Protein AF-A0A382EA15-F1 (afdb_monomer_lite)

Radius of gyration: 33.57 Å; chains: 1; bounding box: 69×59×80 Å

Sequence (161 aa):
MPQNGGGRGWTVGSSGEREMPELWAELLEWLLLGPERSPRTQKEWVEGRDIHVDSLRRIKRDPRFVKEWDRRCAELNIHPERTQSVIDSLFRLASDGDVKAASLYLQYIDKFTPKRRVVVDDERVASGLSDLELADELEALVAEFRDVDVDVDVQVVRHEG

Secondary structure (DSSP, 8-state):
----S---SSEEPTTSPEEPPHHHHHHHHHHHTGGG-SSSSHHHHHTTSS--HHHHHHHTT-HHHHHHHHHHHHHHHH-HHHHHHHHHHHHHHHHTT-HHHHHHHHHHHHTTS------------GGGS-HHHHHHHHHHHHHHHHT--------------

Foldseek 3Di:
DLPAPPPPAFDQDPVRDTDGDPVLVVVLVQVLCPCNHPPRDLVVVCVVPSYDSVSVVVLCPPVVSVVVSVVVNVVVCPPVVNVVVLLVVLVVVVVVPPPVSVVVNVVVVVVVPPPPDDDDPPVPDVVPDDPVRNVVVVVVVVVVVVPPPPPPPPPPPDDDD

Structure (mmCIF, N/CA/C/O backbone):
data_AF-A0A382EA15-F1
#
_entry.id   AF-A0A382EA15-F1
#
loop_
_atom_site.group_PDB
_atom_site.id
_atom_site.type_symbol
_atom_site.label_atom_id
_atom_site.label_alt_id
_atom_site.label_comp_id
_atom_site.label_asym_id
_atom_site.label_entity_id
_atom_site.label_seq_id
_atom_site.pdbx_PDB_ins_code
_atom_site.Cartn_x
_atom_site.Cartn_y
_atom_site.Cartn_z
_atom_site.occupancy
_atom_site.B_iso_or_equiv
_atom_site.auth_seq_id
_atom_site.auth_comp_id
_atom_site.auth_asym_id
_atom_site.auth_atom_id
_atom_site.pdbx_PDB_model_num
ATOM 1 N N . MET A 1 1 ? 26.072 -15.425 -22.321 1.00 37.12 1 MET A N 1
ATOM 2 C CA . MET A 1 1 ? 26.555 -14.776 -21.084 1.00 37.12 1 MET A CA 1
ATOM 3 C C . MET A 1 1 ? 25.409 -13.914 -20.600 1.00 37.12 1 MET A C 1
ATOM 5 O O . MET A 1 1 ? 25.071 -13.021 -21.367 1.00 37.12 1 MET A O 1
ATOM 9 N N . PRO A 1 2 ? 24.775 -14.190 -19.447 1.00 41.19 2 PRO A N 1
ATOM 10 C CA . PRO A 1 2 ? 23.733 -13.305 -18.940 1.00 41.19 2 PRO A CA 1
ATOM 11 C C . PRO A 1 2 ? 24.347 -11.919 -18.799 1.00 41.19 2 PRO A C 1
ATOM 13 O O . PRO A 1 2 ? 25.365 -11.748 -18.118 1.00 41.19 2 PRO A O 1
ATOM 16 N N . GLN A 1 3 ? 23.806 -10.957 -19.540 1.00 45.22 3 GLN A N 1
ATOM 17 C CA . GLN A 1 3 ? 24.299 -9.596 -19.479 1.00 45.22 3 GLN A CA 1
ATOM 18 C C . GLN A 1 3 ? 24.080 -9.139 -18.038 1.00 45.22 3 GLN A C 1
ATOM 20 O O . GLN A 1 3 ? 23.018 -9.371 -17.457 1.00 45.22 3 GLN A O 1
ATOM 25 N N . ASN A 1 4 ? 25.103 -8.561 -17.405 1.00 43.72 4 ASN A N 1
ATOM 26 C CA . ASN A 1 4 ? 24.927 -7.920 -16.110 1.00 43.72 4 ASN A CA 1
ATOM 27 C C . ASN A 1 4 ? 23.819 -6.878 -16.293 1.00 43.72 4 ASN A C 1
ATOM 29 O O . ASN A 1 4 ? 24.096 -5.784 -16.776 1.00 43.72 4 ASN A O 1
ATOM 33 N N . GLY A 1 5 ? 22.577 -7.229 -15.940 1.00 43.47 5 GLY A N 1
ATOM 34 C CA . GLY A 1 5 ? 21.354 -6.440 -16.138 1.00 43.47 5 GLY A CA 1
ATOM 35 C C . GLY A 1 5 ? 21.327 -5.114 -15.372 1.00 43.47 5 GLY A C 1
ATOM 36 O O . GLY A 1 5 ? 20.270 -4.538 -15.153 1.00 43.47 5 GLY A O 1
ATOM 37 N N . GLY A 1 6 ? 22.492 -4.607 -14.966 1.00 40.00 6 GLY A N 1
ATOM 38 C CA . GLY A 1 6 ? 22.751 -3.197 -14.730 1.00 40.00 6 GLY A CA 1
ATOM 39 C C . GLY A 1 6 ? 22.985 -2.449 -16.043 1.00 40.00 6 GLY A C 1
ATOM 40 O O . GLY A 1 6 ? 23.965 -1.711 -16.151 1.00 40.00 6 GLY A O 1
ATOM 41 N N . GLY A 1 7 ? 22.101 -2.642 -17.031 1.00 44.94 7 GLY A N 1
ATOM 42 C CA . GLY A 1 7 ? 21.963 -1.701 -18.138 1.00 44.94 7 GLY A CA 1
ATOM 43 C C . GLY A 1 7 ? 21.788 -0.301 -17.554 1.00 44.94 7 GLY A C 1
ATOM 44 O O . GLY A 1 7 ? 21.128 -0.153 -16.525 1.00 44.94 7 GLY A O 1
ATOM 45 N N . ARG A 1 8 ? 22.479 0.681 -18.147 1.00 57.62 8 ARG A N 1
ATOM 46 C CA . ARG A 1 8 ? 22.528 2.094 -17.736 1.00 57.62 8 ARG A CA 1
ATOM 47 C C . ARG A 1 8 ? 21.208 2.503 -17.068 1.00 57.62 8 ARG A C 1
ATOM 49 O O . ARG A 1 8 ? 20.188 2.574 -17.743 1.00 57.62 8 ARG A O 1
ATOM 56 N N . GLY A 1 9 ? 21.221 2.677 -15.741 1.00 66.00 9 GLY A N 1
ATOM 57 C CA . GLY A 1 9 ? 20.025 3.094 -15.000 1.00 66.00 9 GLY A CA 1
ATOM 58 C C . GLY A 1 9 ? 19.463 4.395 -15.575 1.00 66.00 9 GLY A C 1
ATOM 59 O O . GLY A 1 9 ? 20.212 5.102 -16.232 1.00 66.00 9 GLY A O 1
ATOM 60 N N . TRP A 1 10 ? 18.185 4.693 -15.321 1.00 77.00 10 TRP A N 1
ATOM 61 C CA . TRP A 1 10 ? 17.455 5.921 -15.703 1.00 77.00 10 TRP A CA 1
ATOM 62 C C . TRP A 1 10 ? 18.056 6.740 -16.854 1.00 77.00 10 TRP A C 1
ATOM 64 O O . TRP A 1 10 ? 19.008 7.504 -16.661 1.00 77.00 10 TRP A O 1
ATOM 74 N N . THR A 1 11 ? 17.451 6.636 -18.030 1.00 78.62 11 THR A N 1
ATOM 75 C CA . THR A 1 11 ? 17.819 7.448 -19.190 1.00 78.62 11 THR A CA 1
ATOM 76 C C . THR A 1 11 ? 17.203 8.839 -19.090 1.00 78.62 11 THR A C 1
ATOM 78 O O . THR A 1 11 ? 16.274 9.070 -18.322 1.00 78.62 11 THR A O 1
ATOM 81 N N . VAL A 1 12 ? 17.752 9.797 -19.832 1.00 74.31 12 VAL A N 1
ATOM 82 C CA . VAL A 1 12 ? 17.100 11.094 -20.039 1.00 74.31 12 VAL A CA 1
ATOM 83 C C . VAL A 1 12 ? 16.390 11.009 -21.381 1.00 74.31 12 VAL A C 1
ATOM 85 O O . VAL A 1 12 ? 17.044 10.751 -22.393 1.00 74.31 12 VAL A O 1
ATOM 88 N N . GLY A 1 13 ? 15.069 11.157 -21.361 1.00 71.31 13 GLY A N 1
ATOM 89 C CA . GLY A 1 13 ? 14.226 11.153 -22.547 1.00 71.31 13 GLY A CA 1
ATOM 90 C C . GLY A 1 13 ? 14.427 12.398 -23.404 1.00 71.31 13 GLY A C 1
ATOM 91 O O . GLY A 1 13 ? 15.087 13.363 -23.006 1.00 71.31 13 GLY A O 1
ATOM 92 N N . SER A 1 14 ? 13.807 12.419 -24.582 1.00 69.88 14 SER A N 1
ATOM 93 C CA . SER A 1 14 ? 13.860 13.567 -25.499 1.00 69.88 14 SER A CA 1
ATOM 94 C C . SER A 1 14 ? 13.251 14.852 -24.919 1.00 69.88 14 SER A C 1
ATOM 96 O O . SER A 1 14 ? 13.556 15.938 -25.400 1.00 69.88 14 SER A O 1
ATOM 98 N N . SER A 1 15 ? 12.414 14.741 -23.882 1.00 73.62 15 SER A N 1
ATOM 99 C CA . SER A 1 15 ? 11.822 15.859 -23.131 1.00 73.62 15 SER A CA 1
ATOM 100 C C . SER A 1 15 ? 12.737 16.433 -22.039 1.00 73.62 15 SER A C 1
ATOM 102 O O . SER A 1 15 ? 12.394 17.438 -21.421 1.00 73.62 15 SER A O 1
ATOM 104 N N . GLY A 1 16 ? 13.886 15.804 -21.767 1.00 71.06 16 GLY A N 1
ATOM 105 C CA . GLY A 1 16 ? 14.747 16.141 -20.628 1.00 71.06 16 GLY A CA 1
ATOM 106 C C . GLY A 1 16 ? 14.309 15.506 -19.302 1.00 71.06 16 GLY A C 1
ATOM 107 O O . GLY A 1 16 ? 15.008 15.647 -18.294 1.00 71.06 16 GLY A O 1
ATOM 108 N N . GLU A 1 17 ? 13.193 14.773 -19.286 1.00 76.19 17 GLU A N 1
ATOM 109 C CA . GLU A 1 17 ? 12.743 14.021 -18.116 1.00 76.19 17 GLU A CA 1
ATOM 110 C C . GLU A 1 17 ? 13.521 12.712 -17.955 1.00 76.19 17 GLU A C 1
ATOM 112 O O . GLU A 1 17 ? 14.054 12.147 -18.911 1.00 76.19 17 GLU A O 1
ATOM 117 N N . ARG A 1 18 ? 13.619 12.224 -16.715 1.00 78.38 18 ARG A N 1
ATOM 118 C CA . ARG A 1 18 ? 14.257 10.933 -16.443 1.00 78.38 18 ARG A CA 1
ATOM 119 C C . ARG A 1 18 ? 13.261 9.814 -16.712 1.00 78.38 18 ARG A C 1
ATOM 121 O O . ARG A 1 18 ? 12.277 9.688 -15.992 1.00 78.38 18 ARG A O 1
ATOM 128 N N . GLU A 1 19 ? 13.567 8.977 -17.688 1.00 83.50 19 GLU A N 1
ATOM 129 C CA . GLU A 1 19 ? 12.760 7.831 -18.076 1.00 83.50 19 GLU A CA 1
ATOM 130 C C . GLU A 1 19 ? 13.264 6.566 -17.379 1.00 83.50 19 GLU A C 1
ATOM 132 O O . GLU A 1 19 ? 14.465 6.272 -17.320 1.00 83.50 19 GLU A O 1
ATOM 137 N N . MET A 1 20 ? 12.322 5.824 -16.801 1.00 87.19 20 MET A N 1
ATOM 138 C CA . MET A 1 20 ? 12.594 4.527 -16.199 1.00 87.19 20 MET A CA 1
ATOM 139 C C . MET A 1 20 ? 12.805 3.494 -17.317 1.00 87.19 20 M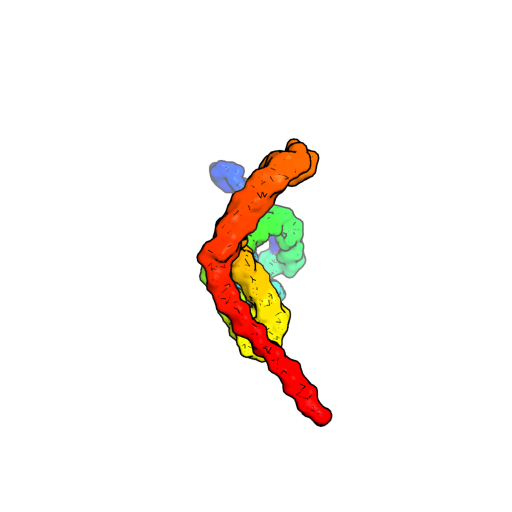ET A C 1
ATOM 141 O O . MET A 1 20 ? 11.972 3.424 -18.219 1.00 87.19 20 MET A O 1
ATOM 145 N N . PRO A 1 21 ? 13.866 2.666 -17.263 1.00 88.00 21 PRO A N 1
ATOM 146 C CA . PRO A 1 21 ? 14.057 1.601 -18.241 1.00 88.00 21 PRO A CA 1
ATOM 147 C C . PRO A 1 21 ? 12.869 0.632 -18.274 1.00 88.00 21 PRO A C 1
ATOM 149 O O . PRO A 1 21 ? 12.312 0.309 -17.225 1.00 88.00 21 PRO A O 1
ATOM 152 N N . GLU A 1 22 ? 12.543 0.102 -19.452 1.00 86.94 22 GLU A N 1
ATOM 153 C CA . GLU A 1 22 ? 11.404 -0.805 -19.674 1.00 86.94 22 GLU A CA 1
ATOM 154 C C . GLU A 1 22 ? 11.413 -2.008 -18.718 1.00 86.94 22 GLU A C 1
ATOM 156 O O . GLU A 1 22 ? 10.440 -2.261 -18.017 1.00 86.94 22 GLU A O 1
ATOM 161 N N . LEU A 1 23 ? 12.571 -2.651 -18.544 1.00 87.44 23 LEU A N 1
ATOM 162 C CA . LEU A 1 23 ? 12.738 -3.757 -17.597 1.00 87.44 23 LEU A CA 1
ATOM 163 C C . LEU A 1 23 ? 12.407 -3.374 -16.141 1.00 87.44 23 LEU A C 1
ATOM 165 O O . LEU A 1 23 ? 11.935 -4.201 -15.362 1.00 87.44 23 LEU A O 1
ATOM 169 N N . TRP A 1 24 ? 12.692 -2.130 -15.745 1.00 89.81 24 TRP A N 1
ATOM 170 C CA . TRP A 1 24 ? 12.376 -1.637 -14.404 1.00 89.81 24 TRP A CA 1
ATOM 171 C C . TRP A 1 24 ? 10.875 -1.350 -14.297 1.00 89.81 24 TRP A C 1
ATOM 173 O O . TRP A 1 24 ? 10.285 -1.645 -13.262 1.00 89.81 24 TRP A O 1
ATOM 183 N N . ALA A 1 25 ? 10.254 -0.843 -15.366 1.00 90.38 25 ALA A N 1
ATOM 184 C CA . ALA A 1 25 ? 8.810 -0.659 -15.443 1.00 90.38 25 ALA A CA 1
ATOM 185 C C . ALA A 1 25 ? 8.062 -1.995 -15.317 1.00 90.38 25 ALA A C 1
ATOM 187 O O . ALA A 1 25 ? 7.198 -2.117 -14.452 1.00 90.38 25 ALA A O 1
ATOM 188 N N . GLU A 1 26 ? 8.462 -3.020 -16.075 1.00 91.38 26 GLU A N 1
ATOM 189 C CA . GLU A 1 26 ? 7.882 -4.368 -15.988 1.00 91.38 26 GLU A CA 1
ATOM 190 C C . GLU A 1 26 ? 8.034 -4.974 -14.588 1.00 91.38 26 GLU A C 1
ATOM 192 O O . GLU A 1 26 ? 7.099 -5.563 -14.040 1.00 91.38 26 GLU A O 1
ATOM 197 N N . LEU A 1 27 ? 9.222 -4.829 -13.985 1.00 91.00 27 LEU A N 1
ATOM 198 C CA . LEU A 1 27 ? 9.463 -5.290 -12.619 1.00 91.00 27 LEU A CA 1
ATOM 199 C C . LEU A 1 27 ? 8.535 -4.575 -11.634 1.00 91.00 27 LEU A C 1
ATOM 201 O O . LEU A 1 27 ? 7.990 -5.211 -10.733 1.00 91.00 27 LEU A O 1
ATOM 205 N N . LEU A 1 28 ? 8.375 -3.261 -11.784 1.00 91.81 28 LEU A N 1
ATOM 206 C CA . LEU A 1 28 ? 7.518 -2.458 -10.926 1.00 91.81 28 LEU A CA 1
ATOM 207 C C . LEU A 1 28 ? 6.053 -2.879 -11.057 1.00 91.81 28 LEU A C 1
ATOM 209 O O . LEU A 1 28 ? 5.411 -3.134 -10.043 1.00 91.81 28 LEU A O 1
ATOM 213 N N . GLU A 1 29 ? 5.537 -3.015 -12.274 1.00 92.56 29 GLU A N 1
ATOM 214 C CA . GLU A 1 29 ? 4.169 -3.481 -12.521 1.00 92.56 29 GLU A CA 1
ATOM 215 C C . GLU A 1 29 ? 3.920 -4.852 -11.897 1.00 92.56 29 GLU A C 1
ATOM 217 O O . GLU A 1 29 ? 2.963 -5.032 -11.144 1.00 92.56 29 GLU A O 1
ATOM 222 N N . TRP A 1 30 ? 4.840 -5.795 -12.107 1.00 92.38 30 TRP A N 1
ATOM 223 C CA . TRP A 1 30 ? 4.756 -7.116 -11.495 1.00 92.38 30 TRP A CA 1
ATOM 224 C C . TRP A 1 30 ? 4.793 -7.069 -9.955 1.00 92.38 30 TRP A C 1
ATOM 226 O O . TRP A 1 30 ? 4.088 -7.835 -9.295 1.00 92.38 30 TRP A O 1
ATOM 236 N N . LEU A 1 31 ? 5.575 -6.163 -9.352 1.00 90.69 31 LEU A N 1
ATOM 237 C CA . LEU A 1 31 ? 5.602 -5.971 -7.896 1.00 90.69 31 LEU A CA 1
ATOM 238 C C . LEU A 1 31 ? 4.287 -5.386 -7.356 1.00 90.69 31 LEU A C 1
ATOM 240 O O . LEU A 1 31 ? 3.861 -5.779 -6.267 1.00 90.69 31 LEU A O 1
ATOM 244 N N . LEU A 1 32 ? 3.640 -4.486 -8.101 1.00 90.25 32 LEU A N 1
ATOM 245 C CA . LEU A 1 32 ? 2.388 -3.827 -7.702 1.00 90.25 32 LEU A CA 1
ATOM 246 C C . LEU A 1 32 ? 1.174 -4.769 -7.707 1.00 90.25 32 LEU A C 1
ATOM 248 O O . LEU A 1 32 ? 0.208 -4.523 -6.982 1.00 90.25 32 LEU A O 1
ATOM 252 N N . LEU A 1 33 ? 1.238 -5.878 -8.452 1.00 88.38 33 LEU A N 1
ATOM 253 C CA . LEU A 1 33 ? 0.232 -6.948 -8.398 1.00 88.38 33 LEU A CA 1
ATOM 254 C C . LEU A 1 33 ? 0.193 -7.660 -7.032 1.00 88.38 33 LEU A C 1
ATOM 256 O O . LEU A 1 33 ? -0.800 -8.306 -6.696 1.00 88.38 33 LEU A O 1
ATOM 260 N N . GLY A 1 34 ? 1.247 -7.534 -6.216 1.00 85.94 34 GLY A N 1
ATOM 261 C CA . GLY A 1 34 ? 1.269 -8.053 -4.852 1.00 85.94 34 GLY A CA 1
ATOM 262 C C . GLY A 1 34 ? 1.032 -9.572 -4.801 1.00 85.94 34 GLY A C 1
ATOM 263 O O . GLY A 1 34 ? 1.762 -10.314 -5.464 1.00 85.94 34 GLY A O 1
ATOM 264 N N . PRO A 1 35 ? 0.053 -10.065 -4.017 1.00 82.75 35 PRO A N 1
ATOM 265 C CA . PRO A 1 35 ? -0.279 -11.486 -3.961 1.00 82.75 35 PRO A CA 1
ATOM 266 C C . PRO A 1 35 ? -0.778 -12.067 -5.283 1.00 82.75 35 PRO A C 1
ATOM 268 O O . PRO A 1 35 ? -0.612 -13.257 -5.485 1.00 82.75 35 PRO A O 1
ATOM 271 N N . GLU A 1 36 ? -1.342 -11.281 -6.196 1.00 85.19 36 GLU A N 1
ATOM 272 C CA . GLU A 1 36 ? -1.914 -11.801 -7.452 1.00 85.19 36 GLU A CA 1
ATOM 273 C C . GLU A 1 36 ? -0.876 -11.967 -8.570 1.00 85.19 36 GLU A C 1
ATOM 275 O O . GLU A 1 36 ? -1.188 -12.390 -9.682 1.00 85.19 36 GLU A O 1
ATOM 280 N N . ARG A 1 37 ? 0.390 -11.638 -8.298 1.00 88.81 37 ARG A N 1
ATOM 281 C CA . ARG A 1 37 ? 1.446 -11.669 -9.309 1.00 88.81 37 ARG A CA 1
ATOM 282 C C . ARG A 1 37 ? 1.702 -13.082 -9.852 1.00 88.81 37 ARG A C 1
ATOM 284 O O . ARG A 1 37 ? 1.761 -14.061 -9.101 1.00 88.81 37 ARG A O 1
ATOM 291 N N . SER A 1 38 ? 1.953 -13.156 -11.157 1.00 88.44 38 SER A N 1
ATOM 292 C CA . SER A 1 38 ? 2.417 -14.351 -11.864 1.00 88.44 38 SER A CA 1
ATOM 293 C C . SER A 1 38 ? 3.576 -13.962 -12.788 1.00 88.44 38 SER A C 1
ATOM 295 O O . SER A 1 38 ? 3.413 -13.025 -13.570 1.00 88.44 38 SER A O 1
ATOM 297 N N . PRO A 1 39 ? 4.758 -14.602 -12.708 1.00 90.75 39 PRO A N 1
ATOM 298 C CA . PRO A 1 39 ? 5.166 -15.665 -11.777 1.00 90.75 39 PRO A CA 1
ATOM 299 C C . PRO A 1 39 ? 5.125 -15.258 -10.295 1.00 90.75 39 PRO A C 1
ATOM 301 O O . PRO A 1 39 ? 5.075 -14.070 -9.985 1.00 90.75 39 PRO A O 1
ATOM 304 N N . ARG A 1 40 ? 5.129 -16.221 -9.361 1.00 89.31 40 ARG A N 1
ATOM 305 C CA . ARG A 1 40 ? 4.905 -15.955 -7.923 1.00 89.31 40 ARG A CA 1
ATOM 306 C C . ARG A 1 40 ? 6.161 -15.473 -7.208 1.00 89.31 40 ARG A C 1
ATOM 308 O O . ARG A 1 40 ? 6.072 -14.693 -6.250 1.00 89.31 40 ARG A O 1
ATOM 315 N N . THR A 1 41 ? 7.330 -15.916 -7.652 1.00 89.12 41 THR A N 1
ATOM 316 C CA . THR A 1 41 ? 8.617 -15.584 -7.036 1.00 89.12 41 THR A CA 1
ATOM 317 C C . THR A 1 41 ? 9.483 -14.723 -7.950 1.00 89.12 41 THR A C 1
ATOM 319 O O . THR A 1 41 ? 9.375 -14.763 -9.169 1.00 89.12 41 THR A O 1
ATOM 322 N N . GLN A 1 42 ? 10.401 -13.954 -7.354 1.00 88.50 42 GLN A N 1
ATOM 323 C CA . GLN A 1 42 ? 11.393 -13.189 -8.124 1.00 88.50 42 GLN A CA 1
ATOM 324 C C . GLN A 1 42 ? 12.315 -14.106 -8.937 1.00 88.50 42 GLN A C 1
ATOM 326 O O . GLN A 1 42 ? 12.779 -13.700 -9.993 1.00 88.50 42 GLN A O 1
ATOM 331 N N . LYS A 1 43 ? 12.574 -15.329 -8.444 1.00 88.38 43 LYS A N 1
ATOM 332 C CA . LYS A 1 43 ? 13.399 -16.330 -9.128 1.00 88.38 43 LYS A CA 1
ATOM 333 C C . LYS A 1 43 ? 12.728 -16.802 -10.417 1.00 88.38 43 LYS A C 1
ATOM 335 O O . LYS A 1 43 ? 13.371 -16.795 -11.453 1.00 88.38 43 LYS A O 1
ATOM 340 N N . GLU A 1 44 ? 11.446 -17.147 -10.352 1.00 90.19 44 GLU A N 1
ATOM 341 C CA . GLU A 1 44 ? 10.665 -17.512 -11.541 1.00 90.19 44 GLU A CA 1
ATOM 342 C C . GLU A 1 44 ? 10.455 -16.301 -12.457 1.00 90.19 44 GLU A C 1
ATOM 344 O O . GLU A 1 44 ? 10.408 -16.439 -13.670 1.00 90.19 44 GLU A O 1
ATOM 349 N N . TRP A 1 45 ? 10.354 -15.090 -11.898 1.00 89.81 45 TRP A N 1
ATOM 350 C CA . TRP A 1 45 ? 10.234 -13.883 -12.710 1.00 89.81 45 TRP A CA 1
ATOM 351 C C . TRP A 1 45 ? 11.487 -13.631 -13.555 1.00 89.81 45 TR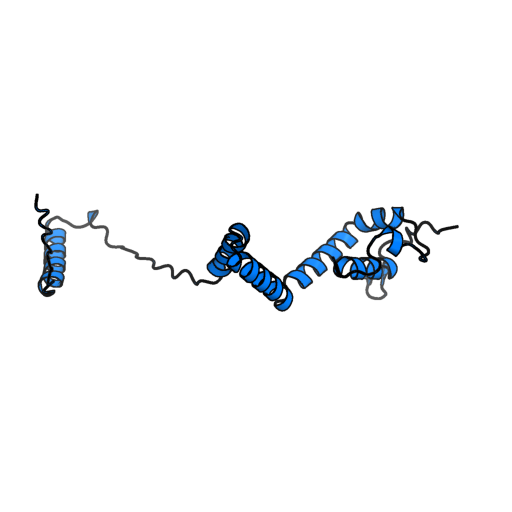P A C 1
ATOM 353 O O . TRP A 1 45 ? 11.364 -13.243 -14.706 1.00 89.81 45 TRP A O 1
ATOM 363 N N . VAL A 1 46 ? 12.700 -13.874 -13.057 1.00 89.50 46 VAL A N 1
ATOM 364 C CA . VAL A 1 46 ? 13.894 -13.773 -13.924 1.00 89.50 46 VAL A CA 1
ATOM 365 C C . VAL A 1 46 ? 14.082 -14.980 -14.841 1.00 89.50 46 VAL A C 1
ATOM 367 O O . VAL A 1 46 ? 14.859 -14.903 -15.788 1.00 89.50 46 VAL A O 1
ATOM 370 N N . GLU A 1 47 ? 13.395 -16.092 -14.585 1.00 88.19 47 GLU A N 1
ATOM 371 C CA . GLU A 1 47 ? 13.500 -17.291 -15.407 1.00 88.19 47 GLU A CA 1
ATOM 372 C C . GLU A 1 47 ? 12.980 -17.008 -16.824 1.00 88.19 47 GLU A C 1
ATOM 374 O O . GLU A 1 47 ? 11.880 -16.495 -17.019 1.00 88.19 47 GLU A O 1
ATOM 379 N N . GLY A 1 48 ? 13.819 -17.270 -17.829 1.00 76.19 48 GLY A N 1
ATOM 380 C CA . GLY A 1 48 ? 13.524 -16.942 -19.227 1.00 76.19 48 GLY A CA 1
ATOM 381 C C . GLY A 1 48 ? 13.743 -15.475 -19.622 1.00 76.19 48 GLY A C 1
ATOM 382 O O . GLY A 1 48 ? 13.587 -15.151 -20.796 1.00 76.19 48 GLY A O 1
ATOM 383 N N . ARG A 1 49 ? 14.151 -14.597 -18.694 1.00 84.31 49 ARG A N 1
ATOM 384 C CA . ARG A 1 49 ? 14.571 -13.217 -18.993 1.00 84.31 49 ARG A CA 1
ATOM 385 C C . ARG A 1 49 ? 16.101 -13.117 -18.994 1.00 84.31 49 ARG A C 1
ATOM 387 O O . ARG A 1 49 ? 16.769 -13.777 -18.201 1.00 84.31 49 ARG A O 1
ATOM 394 N N . ASP A 1 50 ? 16.679 -12.256 -19.835 1.00 79.94 50 ASP A N 1
ATOM 395 C CA . ASP A 1 50 ? 18.135 -12.011 -19.862 1.00 79.94 50 ASP A CA 1
ATOM 396 C C . ASP A 1 50 ? 18.572 -11.049 -18.737 1.00 79.94 50 ASP A C 1
ATOM 398 O O . ASP A 1 50 ? 19.122 -9.972 -18.961 1.00 79.94 50 ASP A O 1
ATOM 402 N N . ILE A 1 51 ? 18.259 -11.404 -17.487 1.00 81.69 51 ILE A N 1
ATOM 403 C CA . ILE A 1 51 ? 18.626 -10.630 -16.299 1.00 81.69 51 ILE A CA 1
ATOM 404 C C . ILE A 1 51 ? 19.063 -11.548 -15.157 1.00 81.69 51 ILE A C 1
ATOM 406 O O . ILE A 1 51 ? 18.408 -12.522 -14.798 1.00 81.69 51 ILE A O 1
ATOM 410 N N . HIS A 1 52 ? 20.180 -11.193 -14.523 1.00 79.50 52 HIS A N 1
ATOM 411 C CA . HIS A 1 52 ? 20.649 -11.875 -13.322 1.00 79.50 52 HIS A CA 1
ATOM 412 C C . HIS A 1 52 ? 19.813 -11.518 -12.078 1.00 79.50 52 HIS A C 1
ATOM 414 O O . HIS A 1 52 ? 19.427 -10.363 -11.888 1.00 79.50 52 HIS A O 1
ATOM 420 N N . VAL A 1 53 ? 19.623 -12.474 -11.160 1.00 74.62 53 VAL A N 1
ATOM 421 C CA . VAL A 1 53 ? 18.894 -12.275 -9.886 1.00 74.62 53 VAL A CA 1
ATOM 422 C C . VAL A 1 53 ? 19.457 -11.101 -9.071 1.00 74.62 53 VAL A C 1
ATOM 424 O O . VAL A 1 53 ? 18.704 -10.321 -8.488 1.00 74.62 53 VAL A O 1
ATOM 427 N N . ASP A 1 54 ? 20.780 -10.930 -9.039 1.00 78.50 54 ASP A N 1
ATOM 428 C CA . ASP A 1 54 ? 21.404 -9.824 -8.295 1.00 78.50 54 ASP A CA 1
ATOM 429 C C . ASP A 1 54 ? 21.103 -8.443 -8.891 1.00 78.50 54 ASP A C 1
ATOM 431 O O . ASP A 1 54 ? 21.121 -7.443 -8.166 1.00 78.50 54 ASP A O 1
ATOM 435 N N . SER A 1 55 ? 20.751 -8.371 -10.178 1.00 84.25 55 SER A N 1
ATOM 436 C CA . SER A 1 55 ? 20.284 -7.132 -10.799 1.00 84.25 55 SER A CA 1
ATOM 437 C C . SER A 1 55 ? 18.979 -6.667 -10.154 1.00 84.25 55 SER A C 1
ATOM 439 O O . SER A 1 55 ? 18.866 -5.487 -9.836 1.00 84.25 55 SER A O 1
ATOM 441 N N . LEU A 1 56 ? 18.045 -7.575 -9.832 1.00 85.19 56 LEU A N 1
ATOM 442 C CA . LEU A 1 56 ? 16.810 -7.216 -9.116 1.00 85.19 56 LEU A CA 1
ATOM 443 C C . LEU A 1 56 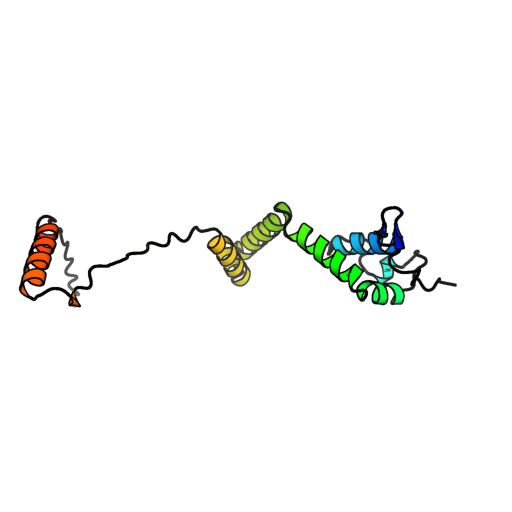? 17.101 -6.565 -7.765 1.00 85.19 56 LEU A C 1
ATOM 445 O O . LEU A 1 56 ? 16.498 -5.555 -7.404 1.00 85.19 56 LEU A O 1
ATOM 449 N N . ARG A 1 57 ? 18.048 -7.131 -7.009 1.00 85.25 57 ARG A N 1
ATOM 450 C CA . ARG A 1 57 ? 18.459 -6.580 -5.710 1.00 85.25 57 ARG A CA 1
ATOM 451 C C . ARG A 1 57 ? 19.044 -5.181 -5.858 1.00 85.25 57 ARG A C 1
ATOM 453 O O . ARG A 1 57 ? 18.790 -4.334 -5.007 1.00 85.25 57 ARG A O 1
ATOM 460 N N . ARG A 1 58 ? 19.820 -4.939 -6.918 1.00 85.88 58 ARG A N 1
ATOM 461 C CA . ARG A 1 58 ? 20.389 -3.621 -7.218 1.00 85.88 58 ARG A CA 1
ATOM 462 C C . ARG A 1 58 ? 19.302 -2.615 -7.601 1.00 85.88 58 ARG A C 1
ATOM 464 O O . ARG A 1 58 ? 19.299 -1.527 -7.041 1.00 85.88 58 ARG A O 1
ATOM 471 N N . ILE A 1 59 ? 18.367 -2.997 -8.473 1.00 87.50 59 ILE A N 1
ATOM 472 C CA . ILE A 1 59 ? 17.239 -2.152 -8.903 1.00 87.50 59 ILE A CA 1
ATOM 473 C C . ILE A 1 59 ? 16.396 -1.730 -7.697 1.00 87.50 59 ILE A C 1
ATOM 475 O O . ILE A 1 59 ? 16.170 -0.547 -7.478 1.00 87.50 59 ILE A O 1
ATOM 479 N N . LYS A 1 60 ? 16.028 -2.683 -6.833 1.00 88.38 60 LYS A N 1
ATOM 480 C CA . LYS A 1 60 ? 15.230 -2.421 -5.623 1.00 88.38 60 LYS A CA 1
ATOM 481 C C . LYS A 1 60 ? 15.942 -1.584 -4.553 1.00 88.38 60 LYS A C 1
ATOM 483 O O . LYS A 1 60 ? 15.311 -1.210 -3.572 1.00 88.38 60 LYS A O 1
ATOM 488 N N . ARG A 1 61 ? 17.247 -1.333 -4.696 1.00 86.69 61 ARG A N 1
ATOM 489 C CA . ARG A 1 61 ? 18.016 -0.421 -3.834 1.00 86.69 61 ARG A CA 1
ATOM 490 C C . ARG A 1 61 ? 18.223 0.951 -4.469 1.00 86.69 61 ARG A C 1
ATOM 492 O O . ARG A 1 61 ? 18.716 1.844 -3.787 1.00 86.69 61 ARG A O 1
ATOM 499 N N . ASP A 1 62 ? 17.897 1.124 -5.748 1.00 87.31 62 ASP A N 1
ATOM 500 C CA . ASP A 1 62 ? 18.011 2.417 -6.412 1.00 87.31 62 ASP A CA 1
ATOM 501 C C . ASP A 1 62 ? 16.967 3.386 -5.821 1.00 87.31 62 ASP A C 1
ATOM 503 O O . ASP A 1 62 ? 15.767 3.105 -5.897 1.00 87.31 62 ASP A O 1
ATOM 507 N N . PRO A 1 63 ? 17.377 4.534 -5.245 1.00 86.06 63 PRO A N 1
ATOM 508 C CA . PRO A 1 63 ? 16.449 5.451 -4.581 1.00 86.06 63 PRO A CA 1
ATOM 509 C C . PRO A 1 63 ? 15.338 5.980 -5.491 1.00 86.06 63 PRO A C 1
ATOM 511 O O . PRO A 1 63 ? 14.256 6.316 -5.020 1.00 86.06 63 PRO A O 1
ATOM 514 N N . ARG A 1 64 ? 15.593 6.076 -6.799 1.00 87.56 64 ARG A N 1
ATOM 515 C CA . ARG A 1 64 ? 14.621 6.591 -7.768 1.00 87.56 64 ARG A CA 1
ATOM 516 C C . ARG A 1 64 ? 13.560 5.534 -8.058 1.00 87.56 64 ARG A C 1
ATOM 518 O O . ARG A 1 64 ? 12.385 5.871 -8.133 1.00 87.56 64 ARG A O 1
ATOM 525 N N . PHE A 1 65 ? 13.971 4.267 -8.167 1.00 89.44 65 PHE A N 1
ATOM 526 C CA . PHE A 1 65 ? 13.041 3.142 -8.285 1.00 89.44 65 PHE A CA 1
ATOM 527 C C . PHE A 1 65 ? 12.173 3.020 -7.034 1.00 89.44 65 PHE A C 1
ATOM 529 O O . PHE A 1 65 ? 10.959 2.920 -7.149 1.00 89.44 65 PHE A O 1
ATOM 536 N N . VAL A 1 66 ? 12.781 3.090 -5.844 1.00 87.94 66 VAL A N 1
ATOM 537 C CA . VAL A 1 66 ? 12.047 3.040 -4.568 1.00 87.94 66 VAL A CA 1
ATOM 538 C C . VAL A 1 66 ? 11.040 4.185 -4.471 1.00 87.94 66 VAL A C 1
ATOM 540 O O . VAL A 1 66 ? 9.877 3.936 -4.187 1.00 87.94 66 VAL A O 1
ATOM 543 N N . LYS A 1 67 ? 11.441 5.418 -4.806 1.00 88.81 67 LYS A N 1
ATOM 544 C CA . LYS A 1 67 ? 10.535 6.576 -4.808 1.00 88.81 67 LYS A CA 1
ATOM 545 C C . LYS A 1 67 ? 9.327 6.373 -5.729 1.00 88.81 67 LYS A C 1
ATOM 547 O O . LYS A 1 67 ? 8.205 6.693 -5.345 1.00 88.81 67 LYS A O 1
ATOM 552 N N . GLU A 1 68 ? 9.553 5.877 -6.942 1.00 90.69 68 GLU A N 1
ATOM 553 C CA . GLU A 1 68 ? 8.477 5.620 -7.904 1.00 90.69 68 GLU A CA 1
ATOM 554 C C . GLU A 1 68 ? 7.585 4.450 -7.466 1.00 90.69 68 GLU A C 1
ATOM 556 O O . GLU A 1 68 ? 6.364 4.504 -7.614 1.00 90.69 68 GLU A O 1
ATOM 561 N N . TRP A 1 69 ? 8.179 3.418 -6.867 1.00 92.12 69 TRP A N 1
ATOM 562 C CA . TRP A 1 69 ? 7.441 2.301 -6.293 1.00 92.12 69 TRP A CA 1
ATOM 563 C C . TRP A 1 69 ? 6.532 2.760 -5.152 1.00 92.12 69 TRP A C 1
ATOM 565 O O . TRP A 1 69 ? 5.333 2.486 -5.184 1.00 92.12 69 TRP A O 1
ATOM 575 N N . ASP A 1 70 ? 7.062 3.522 -4.197 1.00 87.06 70 ASP A N 1
ATOM 576 C CA . ASP A 1 70 ? 6.293 4.059 -3.074 1.00 87.06 70 ASP A CA 1
ATOM 577 C C . ASP A 1 70 ? 5.154 4.967 -3.557 1.00 87.06 70 ASP A C 1
ATOM 579 O O . ASP A 1 70 ? 4.029 4.850 -3.069 1.00 87.06 70 ASP A O 1
ATOM 583 N N . ARG A 1 71 ? 5.408 5.809 -4.571 1.00 90.12 71 ARG A N 1
ATOM 584 C CA . ARG A 1 71 ? 4.381 6.653 -5.203 1.00 90.12 71 ARG A CA 1
ATOM 585 C C . ARG A 1 71 ? 3.219 5.819 -5.750 1.00 90.12 71 ARG A C 1
ATOM 587 O O . ARG A 1 71 ? 2.072 6.073 -5.391 1.00 90.12 71 ARG A O 1
ATOM 594 N N . ARG A 1 72 ? 3.499 4.798 -6.570 1.00 88.75 72 ARG A N 1
ATOM 595 C CA . ARG A 1 72 ? 2.450 3.944 -7.161 1.00 88.75 72 ARG A CA 1
ATOM 596 C C . ARG A 1 72 ? 1.742 3.075 -6.120 1.00 88.75 72 ARG A C 1
ATOM 598 O O . ARG A 1 72 ? 0.538 2.859 -6.217 1.00 88.75 72 ARG A O 1
ATOM 605 N N . CYS A 1 73 ? 2.459 2.600 -5.101 1.00 85.06 73 CYS A N 1
ATOM 606 C CA . CYS A 1 73 ? 1.853 1.912 -3.960 1.00 85.06 73 CYS A CA 1
ATOM 607 C C . CYS A 1 73 ? 0.870 2.819 -3.210 1.00 85.06 73 CYS A C 1
ATOM 609 O O . CYS A 1 73 ? -0.220 2.372 -2.858 1.00 85.06 73 CYS A O 1
ATOM 611 N N . ALA A 1 74 ? 1.235 4.083 -2.976 1.00 81.25 74 ALA A N 1
ATOM 612 C CA . ALA A 1 74 ? 0.355 5.053 -2.335 1.00 81.25 74 ALA A CA 1
ATOM 613 C C . ALA A 1 74 ? -0.898 5.314 -3.183 1.00 81.25 74 ALA A C 1
ATOM 615 O O . ALA A 1 74 ? -2.003 5.242 -2.658 1.00 81.25 74 ALA A O 1
ATOM 616 N N . GLU A 1 75 ? -0.745 5.520 -4.491 1.00 82.19 75 GLU A N 1
ATOM 617 C CA . GLU A 1 75 ? -1.871 5.703 -5.419 1.00 82.19 75 GLU A CA 1
ATOM 618 C C . GLU A 1 75 ? -2.828 4.502 -5.412 1.00 82.19 75 GLU A C 1
ATOM 620 O O . GLU A 1 75 ? -4.041 4.672 -5.297 1.00 82.19 75 GLU A O 1
ATOM 625 N N . LEU A 1 76 ? -2.293 3.278 -5.450 1.00 77.00 76 LEU A N 1
ATOM 626 C CA . LEU A 1 76 ? -3.104 2.061 -5.391 1.00 77.00 76 LEU A CA 1
ATOM 627 C C . LEU A 1 76 ? -3.820 1.891 -4.046 1.00 77.00 76 LEU A C 1
ATOM 629 O O . LEU A 1 76 ? -4.977 1.480 -4.033 1.00 77.00 76 LEU A O 1
ATOM 633 N N . ASN A 1 77 ? -3.160 2.194 -2.926 1.00 68.44 77 ASN A N 1
ATOM 634 C CA . ASN A 1 77 ? -3.768 2.094 -1.597 1.00 68.44 77 ASN A CA 1
ATOM 635 C C . ASN A 1 77 ? -4.832 3.173 -1.355 1.00 68.44 77 ASN A C 1
ATOM 637 O O . ASN A 1 77 ? -5.801 2.918 -0.646 1.00 68.44 77 ASN A O 1
ATOM 641 N N . ILE A 1 78 ? -4.681 4.352 -1.959 1.00 64.25 78 ILE A N 1
ATOM 642 C CA . ILE A 1 78 ? -5.658 5.445 -1.871 1.00 64.25 78 ILE A CA 1
ATOM 643 C C . ILE A 1 78 ? -6.860 5.199 -2.796 1.00 64.25 78 ILE A C 1
ATOM 645 O O . ILE A 1 78 ? -7.902 5.825 -2.601 1.00 64.25 78 ILE A O 1
ATOM 649 N N . HIS A 1 79 ? -6.769 4.275 -3.763 1.00 63.56 79 HIS A N 1
ATOM 650 C CA . HIS A 1 79 ? -7.899 3.952 -4.631 1.00 63.56 79 HIS A CA 1
ATOM 651 C C . HIS A 1 79 ? -9.122 3.556 -3.780 1.00 63.56 79 HIS A C 1
ATOM 653 O O . HIS A 1 79 ? -9.047 2.556 -3.049 1.00 63.56 79 HIS A O 1
ATOM 659 N N . PRO A 1 80 ? -10.243 4.303 -3.862 1.00 70.75 80 PRO A N 1
ATOM 660 C CA . PRO A 1 80 ? -11.392 4.109 -2.979 1.00 70.75 80 PRO A CA 1
ATOM 661 C C . PRO A 1 80 ? -11.894 2.665 -2.950 1.00 70.75 80 PRO A C 1
ATOM 663 O O . PRO A 1 80 ? -12.213 2.151 -1.886 1.00 70.75 80 PRO A O 1
ATOM 666 N N . GLU A 1 81 ? -11.867 1.968 -4.087 1.00 68.88 81 GLU A N 1
ATOM 667 C CA . GLU A 1 81 ? -12.296 0.566 -4.182 1.00 68.88 81 GLU A CA 1
ATOM 668 C C . GLU A 1 81 ? -11.393 -0.405 -3.404 1.00 68.88 81 GLU A C 1
ATOM 670 O O . GLU A 1 81 ? -11.890 -1.345 -2.784 1.00 68.88 81 GLU A O 1
ATOM 675 N N . ARG A 1 82 ? -10.067 -0.188 -3.385 1.00 72.69 82 ARG A N 1
ATOM 676 C CA . ARG A 1 82 ? -9.151 -1.045 -2.608 1.00 72.69 82 ARG A CA 1
ATOM 677 C C . ARG A 1 82 ? -9.287 -0.762 -1.120 1.00 72.69 82 ARG A C 1
ATOM 679 O O . ARG A 1 82 ? -9.313 -1.701 -0.328 1.00 72.69 82 ARG A O 1
ATOM 686 N N . THR A 1 83 ? -9.429 0.512 -0.754 1.00 80.50 83 THR A N 1
ATOM 687 C CA . THR A 1 83 ? -9.739 0.913 0.623 1.00 80.50 83 THR A CA 1
ATOM 688 C C . THR A 1 83 ? -11.054 0.277 1.083 1.00 80.50 83 THR A C 1
ATOM 690 O O . THR A 1 83 ? -11.078 -0.357 2.136 1.00 80.50 83 THR A O 1
ATOM 693 N N . GLN A 1 84 ? -12.108 0.335 0.263 1.00 81.06 84 GLN A N 1
ATOM 694 C CA . GLN A 1 84 ? -13.397 -0.292 0.558 1.00 81.06 84 GLN A CA 1
ATOM 695 C C . GLN A 1 84 ? -13.277 -1.811 0.720 1.00 81.06 84 GLN A C 1
ATOM 697 O O . GLN A 1 84 ? -13.748 -2.352 1.711 1.00 81.06 84 GLN A O 1
ATOM 702 N N . SER A 1 85 ? -12.555 -2.499 -0.169 1.00 83.88 85 SER A N 1
ATOM 703 C CA . SER A 1 85 ? -12.331 -3.948 -0.060 1.00 83.88 85 SER A CA 1
ATOM 704 C C . SER A 1 85 ? -11.628 -4.359 1.247 1.00 83.88 85 SER A C 1
ATOM 706 O O . SER A 1 85 ? -11.964 -5.384 1.853 1.00 83.88 85 SER A O 1
ATOM 708 N N . VAL A 1 86 ? -10.672 -3.552 1.723 1.00 86.38 86 VAL A N 1
ATOM 709 C CA . VAL A 1 86 ? -10.012 -3.765 3.023 1.00 86.38 86 VAL A CA 1
ATOM 710 C C . VAL A 1 86 ? -10.992 -3.539 4.173 1.00 86.38 86 VAL A C 1
ATOM 712 O O . VAL A 1 86 ? -11.030 -4.346 5.100 1.00 86.38 86 VAL A O 1
ATOM 715 N N . ILE A 1 87 ? -11.811 -2.489 4.104 1.00 87.81 87 ILE A N 1
ATOM 716 C CA . ILE A 1 87 ? -12.846 -2.189 5.104 1.00 87.81 87 ILE A CA 1
ATOM 717 C C . ILE A 1 87 ? -13.875 -3.320 5.178 1.00 87.81 87 ILE A C 1
ATOM 719 O O . ILE A 1 87 ? -14.184 -3.783 6.273 1.00 87.81 87 ILE A O 1
ATOM 723 N N . ASP A 1 88 ? -14.341 -3.824 4.036 1.00 90.06 88 ASP A N 1
ATOM 724 C CA . ASP A 1 88 ? -15.287 -4.941 3.955 1.00 90.06 88 ASP A CA 1
ATOM 725 C C . ASP A 1 88 ? -14.688 -6.222 4.552 1.00 90.06 88 ASP A C 1
ATOM 727 O O . ASP A 1 88 ? -15.368 -7.000 5.226 1.00 90.06 88 ASP A O 1
ATOM 731 N N . SER A 1 89 ? -13.388 -6.438 4.339 1.00 91.38 89 SER A N 1
ATOM 732 C CA . SER A 1 89 ? -12.660 -7.569 4.917 1.00 91.38 89 SER A CA 1
ATOM 733 C C . SER A 1 89 ? -12.503 -7.434 6.432 1.00 91.38 89 SER A C 1
ATOM 735 O O . SER A 1 89 ? -12.727 -8.408 7.149 1.00 91.38 89 SER A O 1
ATOM 737 N N . LEU A 1 90 ? -12.175 -6.236 6.931 1.00 92.00 90 LEU A N 1
ATOM 738 C CA . LEU A 1 90 ? -12.122 -5.947 8.367 1.00 92.00 90 LEU A CA 1
ATOM 739 C C . LEU A 1 90 ? -13.493 -6.120 9.024 1.00 92.00 90 LEU A C 1
ATOM 741 O O . LEU A 1 90 ? -13.570 -6.714 10.093 1.00 92.00 90 LEU A O 1
ATOM 745 N N . PHE A 1 91 ? -14.565 -5.661 8.375 1.00 91.56 91 PHE A N 1
ATOM 746 C CA . PHE A 1 91 ? -15.931 -5.835 8.862 1.00 91.56 91 PHE A CA 1
ATOM 747 C C . PHE A 1 91 ? -16.318 -7.314 8.961 1.00 91.56 91 PHE A C 1
ATOM 749 O O . PHE A 1 91 ? -16.857 -7.742 9.982 1.00 91.56 91 PHE A O 1
ATOM 756 N N . ARG A 1 92 ? -16.006 -8.113 7.931 1.00 95.25 92 ARG A N 1
ATOM 757 C CA . ARG A 1 92 ? -16.258 -9.561 7.943 1.00 95.25 92 ARG A CA 1
ATOM 758 C C . ARG A 1 92 ? -15.536 -10.242 9.107 1.00 95.25 92 ARG A C 1
ATOM 760 O O . ARG A 1 92 ? -16.173 -10.919 9.900 1.00 95.25 92 ARG A O 1
ATOM 767 N N . LEU A 1 93 ? -14.234 -9.992 9.253 1.00 93.69 93 LEU A N 1
ATOM 768 C CA . LEU A 1 93 ? -13.429 -10.569 10.337 1.00 93.69 93 LEU A CA 1
ATOM 769 C C . LEU A 1 93 ? -13.904 -10.112 11.724 1.00 93.69 93 LEU A C 1
ATOM 771 O O . LEU A 1 93 ? -13.950 -10.911 12.655 1.00 93.69 93 LEU A O 1
ATOM 775 N N . ALA A 1 94 ? -14.292 -8.842 11.859 1.00 92.56 94 ALA A N 1
ATOM 776 C CA . ALA A 1 94 ? -14.871 -8.314 13.089 1.00 92.56 94 ALA A CA 1
ATOM 777 C C . ALA A 1 94 ? -16.196 -9.009 13.439 1.00 92.56 94 ALA A C 1
ATOM 779 O O . ALA A 1 94 ? -16.426 -9.333 14.603 1.00 92.56 94 ALA A O 1
ATOM 780 N N . SER A 1 95 ? -17.038 -9.275 12.435 1.00 91.50 95 SER A N 1
ATOM 781 C CA . SER A 1 95 ? -18.311 -9.989 12.601 1.00 91.50 95 SER A CA 1
ATOM 782 C C . SER A 1 95 ? -18.108 -11.444 13.034 1.00 91.50 95 SER A C 1
ATOM 784 O O . SER A 1 95 ? -18.911 -11.968 13.800 1.00 91.50 95 SER A O 1
ATOM 786 N N . ASP A 1 96 ? -17.003 -12.062 12.614 1.00 94.69 96 ASP A N 1
ATOM 787 C CA . ASP A 1 96 ? -16.602 -13.415 13.018 1.00 94.69 96 ASP A CA 1
ATOM 788 C C . ASP A 1 96 ? -15.912 -13.459 14.403 1.00 94.69 96 ASP A C 1
ATOM 790 O O . ASP A 1 96 ? -15.501 -14.524 14.865 1.00 94.69 96 ASP A O 1
ATOM 794 N N . GLY A 1 97 ? -15.790 -12.317 15.095 1.00 91.00 97 GLY A N 1
ATOM 795 C CA . GLY A 1 97 ? -15.260 -12.226 16.459 1.00 91.00 97 GLY A CA 1
ATOM 796 C C . GLY A 1 97 ? -13.780 -11.842 16.572 1.00 91.00 97 GLY A C 1
ATOM 797 O O . GLY A 1 97 ? -13.229 -11.878 17.675 1.00 91.00 97 GLY A O 1
ATOM 798 N N . ASP A 1 98 ? -13.115 -11.441 15.480 1.00 94.88 98 ASP A N 1
ATOM 799 C CA . ASP A 1 98 ? -11.753 -10.899 15.554 1.00 94.88 98 ASP A CA 1
ATOM 800 C C . ASP A 1 98 ? -11.760 -9.495 16.190 1.00 94.88 98 ASP A C 1
ATOM 802 O O . ASP A 1 98 ? -12.061 -8.474 15.563 1.00 94.88 98 ASP A O 1
ATOM 806 N N . VAL A 1 99 ? -11.376 -9.445 17.467 1.00 91.12 99 VAL A N 1
ATOM 807 C CA . VAL A 1 99 ? -11.326 -8.219 18.280 1.00 91.12 99 VAL A CA 1
ATOM 808 C C . VAL A 1 99 ? -10.363 -7.173 17.702 1.00 91.12 99 VAL A C 1
ATOM 810 O O . VAL A 1 99 ? -10.609 -5.969 17.824 1.00 91.12 99 VAL A O 1
ATOM 813 N N . LYS A 1 100 ? -9.267 -7.592 17.052 1.00 89.38 100 LYS A N 1
ATOM 814 C CA . LYS A 1 100 ? -8.315 -6.654 16.436 1.00 89.38 100 LYS A CA 1
ATOM 815 C C . LYS A 1 100 ? -8.913 -6.036 15.181 1.00 89.38 100 LYS A C 1
ATOM 817 O O . LYS A 1 100 ? -8.803 -4.822 15.007 1.00 89.38 100 LYS A O 1
ATOM 822 N N . ALA A 1 101 ? -9.564 -6.841 14.342 1.00 90.38 101 ALA A N 1
ATOM 823 C CA . ALA A 1 101 ? -10.270 -6.342 13.166 1.00 90.38 101 ALA A CA 1
ATOM 824 C C . ALA A 1 101 ? -11.382 -5.360 13.565 1.00 90.38 101 ALA A C 1
ATOM 826 O O . ALA A 1 101 ? -11.469 -4.276 12.989 1.00 90.38 101 ALA A O 1
ATOM 827 N N . ALA A 1 102 ? -12.145 -5.678 14.618 1.00 89.38 102 ALA A N 1
ATOM 828 C CA . ALA A 1 102 ? -13.165 -4.789 15.170 1.00 89.38 102 ALA A CA 1
ATOM 829 C C . ALA A 1 102 ? -12.572 -3.455 15.648 1.00 89.38 102 ALA A C 1
ATOM 831 O O . ALA A 1 102 ? -13.067 -2.392 15.280 1.00 89.38 102 ALA A O 1
ATOM 832 N N . SER A 1 103 ? -11.472 -3.486 16.408 1.00 89.62 103 SER A N 1
ATOM 833 C CA . SER A 1 103 ? -10.805 -2.265 16.876 1.00 89.62 103 SER A CA 1
ATOM 834 C C . SER A 1 103 ? -10.321 -1.388 15.717 1.00 89.62 103 SER A C 1
ATOM 836 O O . SER A 1 103 ? -10.544 -0.178 15.728 1.00 89.62 103 SER A O 1
ATOM 838 N N . LEU A 1 104 ? -9.693 -1.984 14.699 1.00 89.31 104 LEU A N 1
ATOM 839 C CA . LEU A 1 104 ? -9.202 -1.255 13.527 1.00 89.31 104 LEU A CA 1
ATOM 840 C C . LEU A 1 104 ? -10.346 -0.667 12.691 1.00 89.31 104 LEU A C 1
ATOM 842 O O . LEU A 1 104 ? -10.251 0.478 12.250 1.00 89.31 104 LEU A O 1
ATOM 846 N N . TYR A 1 105 ? -11.434 -1.417 12.513 1.00 88.62 105 TYR A N 1
ATOM 847 C CA . TYR A 1 105 ? -12.637 -0.949 11.826 1.00 88.62 105 TYR A CA 1
ATOM 848 C C . TYR A 1 105 ? -13.292 0.227 12.566 1.00 88.62 105 TYR A C 1
ATOM 850 O O . TYR A 1 105 ? -13.571 1.258 11.957 1.00 88.62 105 TYR A O 1
ATOM 858 N N . LEU A 1 106 ? -13.457 0.126 13.891 1.00 85.88 106 LEU A N 1
ATOM 859 C CA . LEU A 1 106 ? -14.019 1.195 14.725 1.00 85.88 106 LEU A CA 1
ATOM 860 C C . LEU A 1 106 ? -13.154 2.465 14.707 1.00 85.88 106 LEU A C 1
ATOM 862 O O . LEU A 1 106 ? -13.671 3.572 14.588 1.00 85.88 106 LEU A O 1
ATOM 866 N N . GLN A 1 107 ? -11.828 2.318 14.763 1.00 86.50 107 GLN A N 1
ATOM 867 C CA . GLN A 1 107 ? -10.904 3.447 14.620 1.00 86.50 107 GLN A CA 1
ATOM 868 C C . GLN A 1 107 ? -11.007 4.111 13.244 1.00 86.50 107 GLN A C 1
ATOM 870 O O . GLN A 1 107 ? -10.862 5.329 13.133 1.00 86.50 107 GLN A O 1
ATOM 875 N N . TYR A 1 108 ? -11.223 3.323 12.188 1.00 83.88 108 TYR A N 1
ATOM 876 C CA . TYR A 1 108 ? -11.401 3.850 10.842 1.00 83.88 108 TYR A CA 1
ATOM 877 C C . TYR A 1 108 ? -12.694 4.669 10.731 1.00 83.88 108 TYR A C 1
ATOM 879 O O . TYR A 1 108 ? -12.640 5.802 10.256 1.00 83.88 108 TYR A O 1
ATOM 887 N N . ILE A 1 109 ? -13.828 4.157 11.226 1.00 81.19 109 ILE A N 1
ATOM 888 C CA . ILE A 1 109 ? -15.104 4.892 11.185 1.00 81.19 109 ILE A CA 1
ATOM 889 C C . ILE A 1 109 ? -15.119 6.113 12.124 1.00 81.19 109 ILE A C 1
ATOM 891 O O . ILE A 1 109 ? -15.689 7.135 11.754 1.00 81.19 109 ILE A O 1
ATOM 895 N N . ASP A 1 110 ? -14.439 6.076 13.283 1.00 74.81 110 ASP A N 1
ATOM 896 C CA . ASP A 1 110 ? -14.367 7.221 14.216 1.00 74.81 110 ASP A CA 1
ATOM 897 C C . ASP A 1 110 ? -13.686 8.450 13.588 1.00 74.81 110 ASP A C 1
ATOM 899 O O . ASP A 1 110 ? -14.003 9.587 13.934 1.00 74.81 110 ASP A O 1
ATOM 903 N N . LYS A 1 111 ? -12.796 8.251 12.604 1.00 62.03 111 LYS A N 1
ATOM 904 C CA . LYS A 1 111 ? -12.194 9.352 11.827 1.00 62.03 111 LYS A CA 1
ATOM 905 C C . LYS A 1 111 ? -13.191 10.068 10.915 1.00 62.03 111 LYS A C 1
ATOM 907 O O . LYS A 1 111 ? -12.934 11.208 10.536 1.00 62.03 111 LYS A O 1
ATOM 912 N N . PHE A 1 112 ? -14.293 9.411 10.559 1.00 56.06 112 PHE A N 1
ATOM 913 C CA . PHE A 1 112 ? -15.343 9.959 9.700 1.00 56.06 112 PHE A CA 1
ATOM 914 C C . PHE A 1 112 ? -16.591 10.389 10.471 1.00 56.06 112 PHE A C 1
ATOM 916 O O . PHE A 1 112 ? -17.443 11.061 9.894 1.00 56.06 112 PHE A O 1
ATOM 923 N N . THR A 1 113 ? -16.683 10.083 11.768 1.00 55.97 113 THR A N 1
ATOM 924 C CA . THR A 1 113 ? -17.693 10.666 12.655 1.00 55.97 113 THR A CA 1
ATOM 925 C C . THR A 1 113 ? -17.334 12.134 12.903 1.00 55.97 113 THR A C 1
ATOM 927 O O . THR A 1 113 ? -16.329 12.408 13.567 1.00 55.97 113 THR A O 1
ATOM 930 N N . PRO A 1 114 ? -18.115 13.115 12.406 1.00 52.91 114 PRO A N 1
ATOM 931 C CA . PRO A 1 114 ? -17.833 14.520 12.658 1.00 52.91 114 PRO A CA 1
ATOM 932 C C . PRO A 1 114 ? -17.919 14.775 14.163 1.00 52.91 114 PRO A C 1
ATOM 934 O O . PRO A 1 114 ? -19.005 14.754 14.747 1.00 52.91 114 PRO A O 1
ATOM 937 N N . LYS A 1 115 ? -16.777 15.012 14.814 1.00 56.50 115 LYS A N 1
ATOM 938 C CA . LYS A 1 115 ? -16.747 15.390 16.229 1.00 56.50 115 LYS A CA 1
ATOM 939 C C . LYS A 1 115 ? -17.259 16.824 16.317 1.00 56.50 115 LYS A C 1
ATOM 941 O O . LYS A 1 115 ? -16.501 17.771 16.120 1.00 56.50 115 LYS A O 1
ATOM 946 N N . ARG A 1 116 ? -18.568 16.993 16.546 1.00 54.72 116 ARG A N 1
ATOM 947 C CA . ARG A 1 116 ? -19.162 18.296 16.871 1.00 54.72 116 ARG A CA 1
ATOM 948 C C . ARG A 1 116 ? -18.486 18.800 18.144 1.00 54.72 116 ARG A C 1
ATOM 950 O O . ARG A 1 116 ? -18.783 18.334 19.238 1.00 54.72 116 ARG A O 1
ATOM 957 N N . ARG A 1 117 ? -17.536 19.719 17.990 1.00 56.03 117 ARG A N 1
ATOM 958 C CA . ARG A 1 117 ? -16.916 20.426 19.105 1.00 56.03 117 ARG A CA 1
ATOM 959 C C . ARG A 1 117 ? -17.902 21.498 19.556 1.00 56.03 117 ARG A C 1
ATOM 961 O O . ARG A 1 117 ? -17.999 22.544 18.925 1.00 56.03 117 ARG A O 1
ATOM 968 N N . VAL A 1 118 ? -18.660 21.212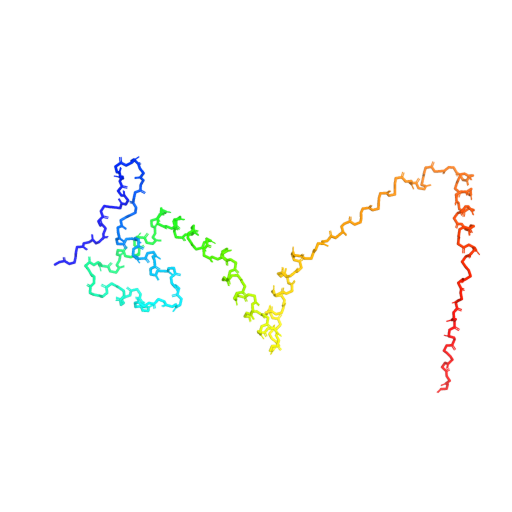 20.610 1.00 57.94 118 VAL A N 1
ATOM 969 C CA . VAL A 1 118 ? -19.395 22.246 21.343 1.00 57.94 118 VAL A CA 1
ATOM 970 C C . VAL A 1 118 ? -18.352 22.983 22.179 1.00 57.94 118 VAL A C 1
ATOM 972 O O . VAL A 1 118 ? -17.802 22.419 23.121 1.00 57.94 118 VAL A O 1
ATOM 975 N N . VAL A 1 119 ? -17.989 24.193 21.760 1.00 54.09 119 VAL A N 1
ATOM 976 C CA . VAL A 1 119 ? -17.214 25.119 22.591 1.00 54.09 119 VAL A CA 1
ATOM 977 C C . VAL A 1 119 ? -18.237 25.880 23.421 1.00 54.09 119 VAL A C 1
ATOM 979 O O . VAL A 1 119 ? -19.007 26.657 22.866 1.00 54.09 119 VAL A O 1
ATOM 982 N N . VAL A 1 120 ? -18.291 25.590 24.718 1.00 56.22 120 VAL A N 1
ATOM 983 C CA . VAL A 1 120 ? -18.974 26.443 25.692 1.00 56.22 120 VAL A CA 1
ATOM 984 C C . VAL A 1 120 ? -17.921 27.438 26.167 1.00 56.22 120 VAL A C 1
ATOM 986 O O . VAL A 1 120 ? -17.065 27.085 26.975 1.00 56.22 120 VAL A O 1
ATOM 989 N N . ASP A 1 121 ? -17.909 28.630 25.572 1.00 44.94 121 ASP A N 1
ATOM 990 C CA . ASP A 1 121 ? -17.190 29.778 26.127 1.00 44.94 121 ASP A CA 1
ATOM 991 C C . ASP A 1 121 ? -18.087 30.387 27.207 1.00 44.94 121 ASP A C 1
ATOM 993 O O . ASP A 1 121 ? -18.955 31.210 26.921 1.00 44.94 121 ASP A O 1
ATOM 997 N N . ASP A 1 122 ? -17.907 29.957 28.455 1.00 52.88 122 ASP A N 1
ATOM 998 C CA . ASP A 1 122 ? -18.418 30.710 29.601 1.00 52.88 122 ASP A CA 1
ATOM 999 C C . ASP A 1 122 ? -17.473 31.894 29.851 1.00 52.88 122 ASP A C 1
ATOM 1001 O O . ASP A 1 122 ? -16.631 31.881 30.748 1.00 52.88 122 ASP A O 1
ATOM 1005 N N . GLU A 1 123 ? -17.605 32.956 29.049 1.00 48.56 123 GLU A N 1
ATOM 1006 C CA . GLU A 1 123 ? -16.923 34.240 29.296 1.00 48.56 123 GLU A CA 1
ATOM 1007 C C . GLU A 1 123 ? -17.444 34.966 30.557 1.00 48.56 123 GLU A C 1
ATOM 1009 O O . GLU A 1 123 ? -16.971 36.051 30.898 1.00 48.56 123 GLU A O 1
ATOM 1014 N N . ARG A 1 124 ? -18.384 34.383 31.310 1.00 52.56 124 ARG A N 1
ATOM 1015 C CA . ARG A 1 124 ? -18.861 34.932 32.586 1.00 52.56 124 ARG A CA 1
ATOM 1016 C C . ARG A 1 124 ? -18.242 34.189 33.757 1.00 52.56 124 ARG A C 1
ATOM 1018 O O . ARG A 1 124 ? -18.844 33.338 34.402 1.00 52.56 124 ARG A O 1
ATOM 1025 N N . VAL A 1 125 ? -16.999 34.552 34.039 1.00 52.03 125 VAL A N 1
ATOM 1026 C CA . VAL A 1 125 ? -16.293 34.161 35.255 1.00 52.03 125 VAL A CA 1
ATOM 1027 C C . VAL A 1 125 ? -17.088 34.657 36.473 1.00 52.03 125 VAL A C 1
ATOM 1029 O O . VAL A 1 125 ? -17.060 35.841 36.800 1.00 52.03 125 VAL A O 1
ATOM 1032 N N . ALA A 1 126 ? -17.761 33.743 37.179 1.00 53.97 126 ALA A N 1
ATOM 1033 C CA . ALA A 1 126 ? -18.488 34.031 38.422 1.00 53.97 126 ALA A CA 1
ATOM 1034 C C . ALA A 1 126 ? -17.606 34.695 39.500 1.00 53.97 126 ALA A C 1
ATOM 1036 O O . ALA A 1 126 ? -18.109 35.384 40.379 1.00 53.97 126 ALA A O 1
ATOM 1037 N N . SER A 1 127 ? -16.277 34.546 39.411 1.00 59.12 127 SER A N 1
ATOM 1038 C CA . SER A 1 127 ? -15.328 35.188 40.328 1.00 59.12 127 SER A CA 1
ATOM 1039 C C . SER A 1 127 ? -15.125 36.693 40.093 1.00 59.12 127 SER A C 1
ATOM 1041 O O . SER A 1 127 ? -14.275 37.283 40.757 1.00 59.12 127 SER A O 1
ATOM 1043 N N . GLY A 1 128 ? -15.823 37.299 39.126 1.00 58.81 128 GLY A N 1
ATOM 1044 C CA . GLY A 1 128 ? -15.804 38.741 38.855 1.00 58.81 128 GLY A CA 1
ATOM 1045 C C . GLY A 1 128 ? -17.061 39.493 39.301 1.00 58.81 128 GLY A C 1
ATOM 1046 O O . GLY A 1 128 ? -17.087 40.714 39.181 1.00 58.81 128 GLY A O 1
ATOM 1047 N N . LEU A 1 129 ? -18.084 38.788 39.793 1.00 61.59 129 LEU A N 1
ATOM 1048 C CA . LEU A 1 129 ? -19.326 39.394 40.272 1.00 61.59 129 LEU A CA 1
ATOM 1049 C C . LEU A 1 129 ? -19.174 39.810 41.736 1.00 61.59 129 LEU A C 1
ATOM 1051 O O . LEU A 1 129 ? -18.600 39.074 42.541 1.00 61.59 129 LEU A O 1
ATOM 1055 N N . SER A 1 130 ? -19.692 40.985 42.091 1.00 67.50 130 SER A N 1
ATOM 1056 C CA . SER A 1 130 ? -19.898 41.321 43.500 1.00 67.50 130 SER A CA 1
ATOM 1057 C C . SER A 1 130 ? -20.989 40.429 44.104 1.00 67.50 130 SER A C 1
ATOM 1059 O O . SER A 1 130 ? -21.851 39.927 43.385 1.00 67.50 130 SER A O 1
ATOM 1061 N N . ASP A 1 131 ? -20.993 40.251 45.427 1.00 72.25 131 ASP A N 1
ATOM 1062 C CA . ASP A 1 131 ? -21.965 39.383 46.117 1.00 72.25 131 ASP A CA 1
ATOM 1063 C C . ASP A 1 131 ? -23.433 39.726 45.787 1.00 72.25 131 ASP A C 1
ATOM 1065 O O . ASP A 1 131 ? -24.284 38.840 45.782 1.00 72.25 131 ASP A O 1
ATOM 1069 N N . LEU A 1 132 ? -23.728 40.997 45.481 1.00 76.12 132 LEU A N 1
ATOM 1070 C CA . LEU A 1 132 ? -25.062 41.446 45.069 1.00 76.12 132 LEU A CA 1
ATOM 1071 C C . LEU A 1 132 ? -25.394 41.020 43.634 1.00 76.12 132 LEU A C 1
ATOM 1073 O O . LEU A 1 132 ? -26.469 40.490 43.392 1.00 76.12 132 LEU A O 1
ATOM 1077 N N . GLU A 1 133 ? -24.457 41.179 42.700 1.00 69.88 133 GLU A N 1
ATOM 1078 C CA . GLU A 1 133 ? -24.646 40.758 41.304 1.00 69.88 133 GLU A CA 1
ATOM 1079 C C . GLU A 1 133 ? -24.721 39.231 41.181 1.00 69.88 133 GLU A C 1
ATOM 1081 O O . GLU A 1 133 ? -25.455 38.703 40.350 1.00 69.88 133 GLU A O 1
ATOM 1086 N N . LEU A 1 134 ? -23.992 38.511 42.039 1.00 75.69 134 LEU A N 1
ATOM 1087 C CA . LEU A 1 134 ? -24.090 37.060 42.135 1.00 75.69 134 LEU A CA 1
ATOM 1088 C C . LEU A 1 134 ? -25.463 36.625 42.664 1.00 75.69 134 LEU A C 1
ATOM 1090 O O . LEU A 1 134 ? -26.012 35.643 42.172 1.00 75.69 134 LEU A O 1
ATOM 1094 N N . ALA A 1 135 ? -26.013 37.337 43.652 1.00 78.44 135 ALA A N 1
ATOM 1095 C CA . ALA A 1 135 ? -27.339 37.049 44.188 1.00 78.44 135 ALA A CA 1
ATOM 1096 C C . ALA A 1 135 ? -28.440 37.289 43.142 1.00 78.44 135 ALA A C 1
ATOM 1098 O O . ALA A 1 135 ? -29.302 36.426 42.984 1.00 78.44 135 ALA A O 1
ATOM 1099 N N . ASP A 1 136 ? -28.362 38.391 42.392 1.00 77.44 136 ASP A N 1
ATOM 1100 C CA . ASP A 1 136 ? -29.323 38.722 41.333 1.00 77.44 136 ASP A CA 1
ATOM 1101 C C . ASP A 1 136 ? -29.299 37.682 40.192 1.00 77.44 136 ASP A C 1
ATOM 1103 O O . ASP A 1 136 ? -30.351 37.216 39.748 1.00 77.44 136 ASP A O 1
ATOM 1107 N N . GLU A 1 137 ? -28.110 37.252 39.749 1.00 73.88 137 GLU A N 1
ATOM 1108 C CA . GLU A 1 137 ? -27.976 36.220 38.705 1.00 73.88 137 GLU A CA 1
ATOM 1109 C C . GLU A 1 137 ? -28.470 34.849 39.200 1.00 73.88 137 GLU A C 1
ATOM 1111 O O . GLU A 1 137 ? -29.115 34.096 38.465 1.00 73.88 137 GLU A O 1
ATOM 1116 N N . LEU A 1 138 ? -28.208 34.518 40.469 1.00 75.94 138 LEU A N 1
ATOM 1117 C CA . LEU A 1 138 ? -28.654 33.264 41.071 1.00 75.94 138 LEU A CA 1
ATOM 1118 C C . LEU A 1 138 ? -30.177 33.239 41.256 1.00 75.94 138 LEU A C 1
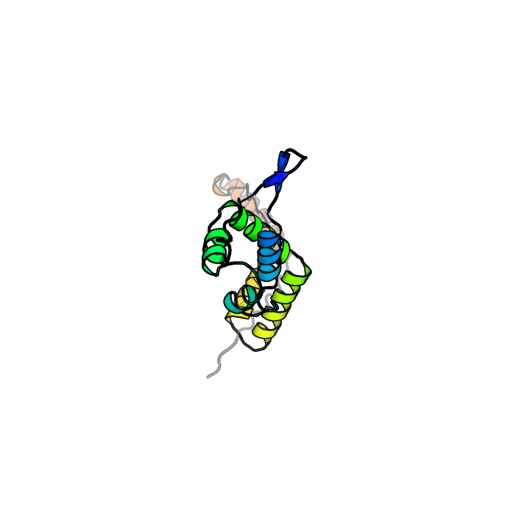ATOM 1120 O O . LEU A 1 138 ? -30.795 32.200 41.032 1.00 75.94 138 LEU A O 1
ATOM 1124 N N . GLU A 1 139 ? -30.802 34.368 41.598 1.00 79.31 139 GLU A N 1
ATOM 1125 C CA . GLU A 1 139 ? -32.261 34.494 41.664 1.00 79.31 139 GLU A CA 1
ATOM 1126 C C . GLU A 1 139 ? -32.905 34.369 40.273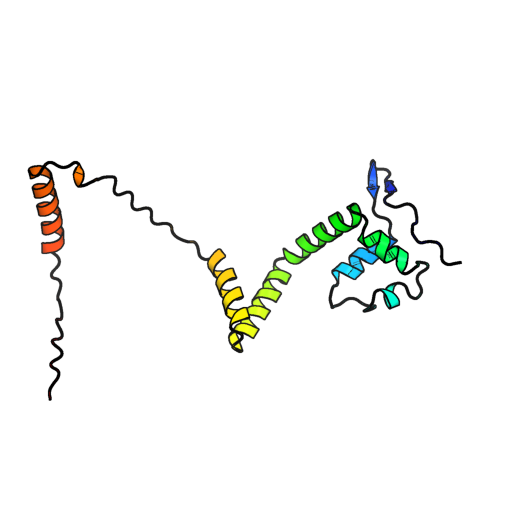 1.00 79.31 139 GLU A C 1
ATOM 1128 O O . GLU A 1 139 ? -33.913 33.671 40.130 1.00 79.31 139 GLU A O 1
ATOM 1133 N N . ALA A 1 140 ? -32.285 34.940 39.233 1.00 76.12 140 ALA A N 1
ATOM 1134 C CA . ALA A 1 140 ? -32.736 34.796 37.847 1.00 76.12 140 ALA A CA 1
ATOM 1135 C C . ALA A 1 140 ? -32.668 33.338 37.350 1.00 76.12 140 ALA A C 1
ATOM 1137 O O . ALA A 1 140 ? -33.636 32.836 36.776 1.00 76.12 140 ALA A O 1
ATOM 1138 N N . LEU A 1 141 ? -31.567 32.630 37.628 1.00 71.56 141 LEU A N 1
ATOM 1139 C CA . LEU A 1 141 ? -31.415 31.210 37.286 1.00 71.56 141 LEU A CA 1
ATOM 1140 C C . LEU A 1 141 ? -32.400 30.326 38.060 1.00 71.56 141 LEU A C 1
ATOM 1142 O O . LEU A 1 141 ? -33.032 29.442 37.488 1.00 71.56 141 LEU A O 1
ATOM 1146 N N . VAL A 1 142 ? -32.571 30.563 39.364 1.00 73.50 142 VAL A N 1
ATOM 1147 C CA . VAL A 1 142 ? -33.533 29.805 40.179 1.00 73.50 142 VAL A CA 1
ATOM 1148 C C . VAL A 1 142 ? -34.962 30.023 39.685 1.00 73.50 142 VAL A C 1
ATOM 1150 O O . VAL A 1 142 ? -35.734 29.068 39.695 1.00 73.50 142 VAL A O 1
ATOM 1153 N N . ALA A 1 143 ? -35.319 31.226 39.226 1.00 72.44 143 ALA A N 1
ATOM 1154 C CA . ALA A 1 143 ? -36.629 31.501 38.639 1.00 72.44 143 ALA A CA 1
ATOM 1155 C C . ALA A 1 143 ? -36.873 30.698 37.348 1.00 72.44 143 ALA A C 1
ATOM 1157 O O . ALA A 1 143 ? -37.953 30.132 37.196 1.00 72.44 143 ALA A O 1
ATOM 1158 N N . GLU A 1 144 ? -35.868 30.567 36.476 1.00 66.56 144 GLU A N 1
ATOM 1159 C CA . GLU A 1 144 ? -35.958 29.748 35.255 1.00 66.56 144 GLU A CA 1
ATOM 1160 C C . GLU A 1 144 ? -36.211 28.263 35.570 1.00 66.56 144 GLU A C 1
ATOM 1162 O O . GLU A 1 144 ? -37.003 27.602 34.898 1.00 66.56 144 GLU A O 1
ATOM 1167 N N . PHE A 1 145 ? -35.601 27.740 36.637 1.00 57.22 145 PHE A N 1
ATOM 1168 C CA . PHE A 1 145 ? -35.794 26.350 37.065 1.00 57.22 145 PHE A CA 1
ATOM 1169 C C . PHE A 1 145 ? -37.042 26.117 37.931 1.00 57.22 145 PHE A C 1
ATOM 1171 O O . PHE A 1 145 ? -37.440 24.967 38.107 1.00 57.22 145 PHE A O 1
ATOM 1178 N N . ARG A 1 146 ? -37.669 27.166 38.478 1.00 58.75 146 ARG A N 1
ATOM 1179 C CA . ARG A 1 146 ? -38.847 27.041 39.357 1.00 58.75 146 ARG A CA 1
ATOM 1180 C C . ARG A 1 146 ? -40.148 26.775 38.600 1.00 58.75 146 ARG A C 1
ATOM 1182 O O . ARG A 1 146 ? -41.061 26.212 39.191 1.00 58.75 146 ARG A O 1
ATOM 1189 N N . ASP A 1 147 ? -40.203 27.146 37.322 1.00 54.53 147 ASP A N 1
ATOM 1190 C CA . ASP A 1 147 ? -41.347 26.894 36.431 1.00 54.53 147 ASP A CA 1
ATOM 1191 C C . ASP A 1 147 ? -41.273 25.524 35.734 1.00 54.53 147 ASP A C 1
ATOM 1193 O O . ASP A 1 147 ? -42.181 25.139 34.992 1.00 54.53 147 ASP A O 1
ATOM 1197 N N . VAL A 1 148 ? -40.210 24.756 35.985 1.00 51.12 148 VAL A N 1
ATOM 1198 C CA . VAL A 1 148 ? -40.149 23.350 35.600 1.00 51.12 148 VAL A CA 1
ATOM 1199 C C . VAL A 1 148 ? -40.709 22.542 36.768 1.00 51.12 148 VAL A C 1
ATOM 1201 O O . VAL A 1 148 ? -39.988 22.237 37.716 1.00 51.12 148 VAL A O 1
ATOM 1204 N N . ASP A 1 149 ? -41.996 22.188 36.706 1.00 50.41 149 ASP A N 1
ATOM 1205 C CA . ASP A 1 149 ? -42.550 21.089 37.506 1.00 50.41 149 ASP A CA 1
ATOM 1206 C C . ASP A 1 149 ? -41.791 19.812 37.116 1.00 50.41 149 ASP A C 1
ATOM 1208 O O . ASP A 1 149 ? -42.143 19.092 36.178 1.00 50.41 149 ASP A O 1
ATOM 1212 N N . VAL A 1 150 ? -40.668 19.563 37.787 1.00 51.47 150 VAL A N 1
ATOM 1213 C CA . VAL A 1 150 ? -39.962 18.296 37.665 1.00 51.47 150 VAL A CA 1
ATOM 1214 C C . VAL A 1 150 ? -40.771 17.304 38.490 1.00 51.47 150 VAL A C 1
ATOM 1216 O O . VAL A 1 150 ? -40.644 17.257 39.713 1.00 51.47 150 VAL A O 1
ATOM 1219 N N . ASP A 1 151 ? -41.623 16.527 37.821 1.00 47.78 151 ASP A N 1
ATOM 1220 C CA . ASP A 1 151 ? -42.213 15.308 38.376 1.00 47.78 151 ASP A CA 1
ATOM 1221 C C . ASP A 1 151 ? -41.056 14.341 38.688 1.00 47.78 151 ASP A C 1
ATOM 1223 O O . ASP A 1 151 ? -40.623 13.530 37.865 1.00 47.78 151 ASP A O 1
ATOM 1227 N N . VAL A 1 152 ? -40.454 14.497 39.869 1.00 51.00 152 VAL A N 1
ATOM 1228 C CA . VAL A 1 152 ? -39.422 13.585 40.350 1.00 51.00 152 VAL A CA 1
ATOM 1229 C C . VAL A 1 152 ? -40.140 12.360 40.895 1.00 51.00 152 VAL A C 1
ATOM 1231 O O . VAL A 1 152 ? -40.545 12.317 42.057 1.00 51.00 152 VAL A O 1
ATOM 1234 N N . ASP A 1 153 ? -40.289 11.353 40.041 1.00 49.34 153 ASP A N 1
ATOM 1235 C CA . ASP A 1 153 ? -40.803 10.038 40.411 1.00 49.34 153 ASP A CA 1
ATOM 1236 C C . ASP A 1 153 ? -39.749 9.319 41.280 1.00 49.34 153 ASP A C 1
ATOM 1238 O O . ASP A 1 153 ? -38.918 8.529 40.819 1.00 49.34 153 ASP A O 1
ATOM 1242 N N . VAL A 1 154 ? -39.704 9.668 42.570 1.00 54.09 154 VAL A N 1
ATOM 1243 C CA . VAL A 1 154 ? -38.800 9.045 43.542 1.00 54.09 154 VAL A CA 1
ATOM 1244 C C . VAL A 1 154 ? -39.329 7.649 43.860 1.00 54.09 154 VAL A C 1
ATOM 1246 O O . VAL A 1 154 ? -40.118 7.451 44.786 1.00 54.09 154 VAL A O 1
ATOM 1249 N N . GLN A 1 155 ? -38.866 6.644 43.117 1.00 47.78 155 GLN A N 1
ATOM 1250 C CA . GLN A 1 155 ? -39.078 5.250 43.495 1.00 47.78 155 GLN A CA 1
ATOM 1251 C C . GLN A 1 155 ? -38.226 4.912 44.722 1.00 47.78 155 GLN A C 1
ATOM 1253 O O . GLN A 1 155 ? -37.047 4.569 44.630 1.00 47.78 155 GLN A O 1
ATOM 1258 N N . VAL A 1 156 ? -38.841 4.997 45.902 1.00 54.47 156 VAL A N 1
ATOM 1259 C CA . VAL A 1 156 ? -38.267 4.465 47.140 1.00 54.47 156 VAL A CA 1
ATOM 1260 C C . VAL A 1 156 ? -38.329 2.940 47.072 1.00 54.47 156 VAL A C 1
ATOM 1262 O O . VAL A 1 156 ? -39.332 2.325 47.436 1.00 54.47 156 VAL A O 1
ATOM 1265 N N . VAL A 1 157 ? -37.250 2.315 46.602 1.00 51.91 157 VAL A N 1
ATOM 1266 C CA . VAL A 1 157 ? -37.089 0.859 46.660 1.00 51.91 157 VAL A CA 1
ATOM 1267 C C . VAL A 1 157 ? -36.893 0.463 48.123 1.00 51.91 157 VAL A C 1
ATOM 1269 O O . VAL A 1 157 ? -35.804 0.587 48.683 1.00 51.91 157 VAL A O 1
ATOM 1272 N N . ARG A 1 158 ? -37.970 0.007 48.771 1.00 47.69 158 ARG A N 1
ATOM 1273 C CA . ARG A 1 158 ? -37.872 -0.668 50.066 1.00 47.69 158 ARG A CA 1
ATOM 1274 C C . ARG A 1 158 ? -37.350 -2.079 49.829 1.00 47.69 158 ARG A C 1
ATOM 1276 O O . ARG A 1 158 ? -38.055 -2.920 49.284 1.00 47.69 158 ARG A O 1
ATOM 1283 N N . HIS A 1 159 ? -36.115 -2.326 50.247 1.00 44.19 159 HIS A N 1
ATOM 1284 C CA . HIS A 1 159 ? -35.634 -3.684 50.454 1.00 44.19 159 HIS A CA 1
ATOM 1285 C C . HIS A 1 159 ? -36.323 -4.253 51.698 1.00 44.19 159 HIS A C 1
ATOM 1287 O O . HIS A 1 159 ? -36.074 -3.793 52.812 1.00 44.19 159 HIS A O 1
ATOM 1293 N N . GLU A 1 160 ? -37.217 -5.218 51.499 1.00 57.41 160 GLU A N 1
ATOM 1294 C CA . GLU A 1 160 ? -37.760 -6.034 52.581 1.00 57.41 160 GLU A CA 1
ATOM 1295 C C . GLU A 1 160 ? -36.842 -7.235 52.840 1.00 57.41 160 GLU A C 1
ATOM 1297 O O . GLU A 1 160 ? -36.523 -7.969 51.906 1.00 57.41 160 GLU A O 1
ATOM 1302 N N . GLY A 1 161 ? -36.476 -7.402 54.118 1.00 50.44 161 GLY A N 1
ATOM 1303 C CA . GLY A 1 161 ? -36.229 -8.686 54.795 1.00 50.44 161 GLY A CA 1
ATOM 1304 C C . GLY A 1 161 ? -34.976 -9.459 54.430 1.00 50.44 161 GLY A C 1
ATOM 1305 O O . GLY A 1 161 ? -35.097 -10.365 53.581 1.00 50.44 161 GLY A O 1
#

Organism: NCBI:txid408172

pLDDT: mean 74.82, std 15.91, range [37.12, 95.25]